Protein AF-A0A1F2SX04-F1 (afdb_monomer_lite)

Radius of gyration: 14.55 Å; chains: 1; bounding box: 41×24×42 Å

Secondary structure (DSSP, 8-state):
---HHHHHHHHHHHHHHHTT-TT-EEEEEPPPTT--EEEEEEEETTEEEEEEEEHHHHHHHHHH---HHHHHHHHHHHHHHHHHHHHHHHS---

Sequence (94 aa):
MPDASVSLLKYIEKLLLLRGRRDITCRVYPPAASLRTYSIILEGYQLREQFVLNVRQVEHFAATKDDQYVRTEV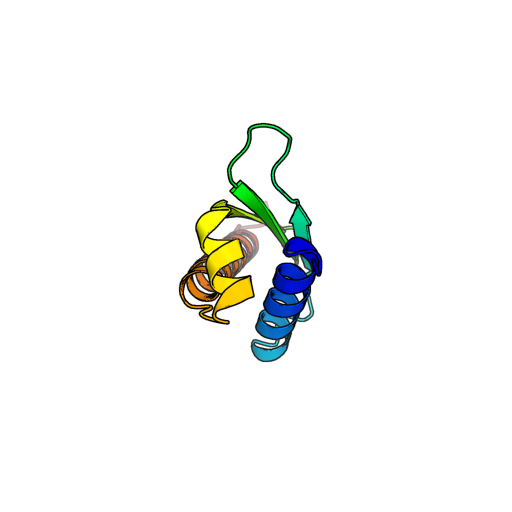RAALRNLERQLAKRKSAPRR

pLDDT: mean 89.68, std 9.44, range [44.44, 97.12]

Foldseek 3Di:
DPDLQVVLLVVLVVVCVVVVNPQKHKHWADDDVPDQWIWIWIDGPNDIFIDIDGVVRSVCCVVPVPCPVVVVVSVVRVVVVVVVVVVVVPDDDD

Structure (mmCIF, N/CA/C/O backbone):
data_AF-A0A1F2SX04-F1
#
_entry.id   AF-A0A1F2SX04-F1
#
loop_
_atom_site.group_PDB
_atom_site.id
_atom_site.type_symbol
_atom_site.label_atom_id
_atom_site.label_alt_id
_atom_site.label_comp_id
_atom_site.label_asym_id
_atom_site.label_entity_id
_atom_site.label_seq_id
_atom_site.pdbx_PDB_ins_code
_atom_site.Cartn_x
_atom_site.Cartn_y
_atom_site.Cartn_z
_atom_site.occupancy
_atom_site.B_iso_or_equiv
_atom_site.auth_seq_id
_atom_site.auth_comp_id
_atom_site.auth_asym_id
_atom_site.auth_atom_id
_atom_site.pdbx_PDB_model_num
ATOM 1 N N . MET A 1 1 ? 6.806 -10.868 -18.082 1.00 44.44 1 MET A N 1
ATOM 2 C CA . MET A 1 1 ? 7.258 -10.131 -16.883 1.00 44.44 1 MET A CA 1
ATOM 3 C C . MET A 1 1 ? 6.277 -10.427 -15.762 1.00 44.44 1 MET A C 1
ATOM 5 O O . MET A 1 1 ? 5.085 -10.340 -16.039 1.00 44.44 1 MET A O 1
ATOM 9 N N . PRO A 1 2 ? 6.716 -10.841 -14.560 1.00 52.78 2 PRO A N 1
ATOM 10 C CA . PRO A 1 2 ? 5.808 -10.942 -13.422 1.00 52.78 2 PRO A CA 1
ATOM 11 C C . PRO A 1 2 ? 5.135 -9.584 -13.203 1.00 52.78 2 PRO A C 1
ATOM 13 O O . PRO A 1 2 ? 5.795 -8.549 -13.271 1.00 52.78 2 PRO A O 1
ATOM 16 N N . ASP A 1 3 ? 3.823 -9.597 -12.998 1.00 82.56 3 ASP A N 1
ATOM 17 C CA . ASP A 1 3 ? 3.018 -8.389 -12.856 1.00 82.56 3 ASP A CA 1
ATOM 18 C C . ASP A 1 3 ? 3.513 -7.567 -11.646 1.00 82.56 3 ASP A C 1
ATOM 20 O O . ASP A 1 3 ? 3.525 -8.037 -10.498 1.00 82.56 3 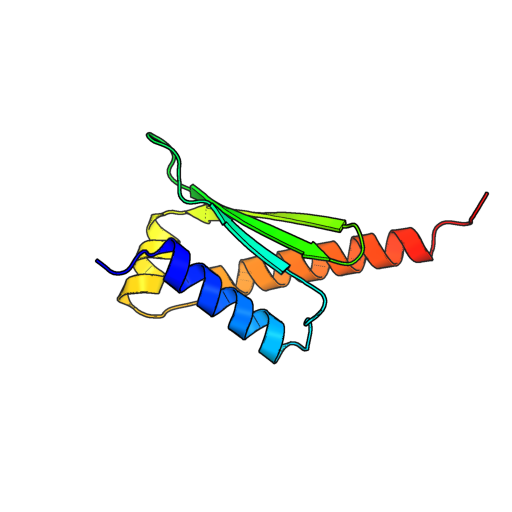ASP A O 1
ATOM 24 N N . ALA A 1 4 ? 3.988 -6.346 -11.912 1.00 85.69 4 ALA A N 1
ATOM 25 C CA . ALA A 1 4 ? 4.531 -5.453 -10.895 1.00 85.69 4 ALA A CA 1
ATOM 26 C C . ALA A 1 4 ? 3.472 -5.098 -9.839 1.00 85.69 4 ALA A C 1
ATOM 28 O O . ALA A 1 4 ? 3.814 -4.981 -8.661 1.00 85.69 4 ALA A O 1
ATOM 29 N N . SER A 1 5 ? 2.188 -5.046 -10.222 1.00 88.75 5 SER A N 1
ATOM 30 C CA . SER A 1 5 ? 1.065 -4.871 -9.290 1.00 88.75 5 SER A CA 1
ATOM 31 C C . SER A 1 5 ? 1.003 -6.004 -8.274 1.00 88.75 5 SER A C 1
ATOM 33 O O . SER A 1 5 ? 0.869 -5.756 -7.078 1.00 88.75 5 SER A O 1
ATOM 35 N N . VAL A 1 6 ? 1.144 -7.252 -8.731 1.00 91.12 6 VAL A N 1
ATOM 36 C CA . VAL A 1 6 ? 1.093 -8.441 -7.866 1.00 91.12 6 VAL A CA 1
ATOM 37 C C . VAL A 1 6 ? 2.294 -8.477 -6.925 1.00 91.12 6 VAL A C 1
ATOM 39 O O . VAL A 1 6 ? 2.153 -8.793 -5.744 1.00 91.12 6 VAL A O 1
ATOM 42 N N . SER A 1 7 ? 3.480 -8.130 -7.429 1.00 90.75 7 SER A N 1
ATOM 43 C CA . SER A 1 7 ? 4.698 -8.065 -6.613 1.00 90.75 7 SER A CA 1
ATOM 44 C C . SER A 1 7 ? 4.592 -6.989 -5.530 1.00 90.75 7 SER A C 1
ATOM 46 O O . SER A 1 7 ? 4.947 -7.236 -4.376 1.00 90.75 7 SER A O 1
ATOM 48 N N . LEU A 1 8 ? 4.060 -5.818 -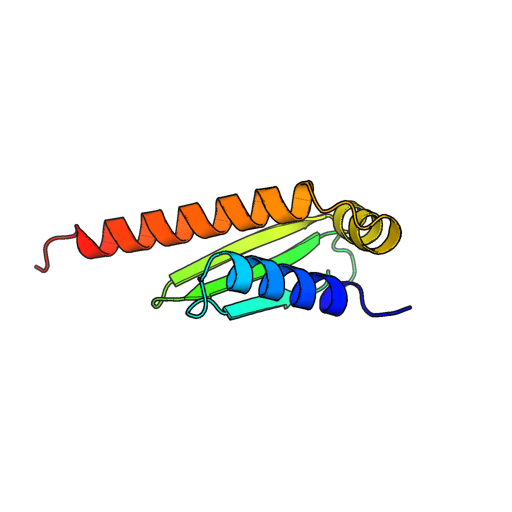5.890 1.00 93.19 8 LEU A N 1
ATOM 49 C CA . LEU A 1 8 ? 3.814 -4.715 -4.969 1.00 93.19 8 LEU A CA 1
ATOM 50 C C . LEU A 1 8 ? 2.754 -5.081 -3.922 1.00 93.19 8 LEU A C 1
ATOM 52 O O . LEU A 1 8 ? 2.981 -4.860 -2.735 1.00 93.19 8 LEU A O 1
ATOM 56 N N . LEU A 1 9 ? 1.641 -5.694 -4.335 1.00 95.12 9 LEU A N 1
ATOM 57 C CA . LEU A 1 9 ? 0.577 -6.141 -3.433 1.00 95.12 9 LEU A CA 1
ATOM 58 C C . LEU A 1 9 ? 1.118 -7.103 -2.369 1.00 95.12 9 LEU A C 1
ATOM 60 O O . LEU A 1 9 ? 1.022 -6.805 -1.180 1.00 95.12 9 LEU A O 1
ATOM 64 N N . LYS A 1 10 ? 1.773 -8.195 -2.789 1.00 94.19 10 LYS A N 1
ATOM 65 C CA . LYS A 1 10 ? 2.353 -9.196 -1.873 1.00 94.19 10 LYS A CA 1
ATOM 66 C C . LYS A 1 10 ? 3.356 -8.579 -0.902 1.00 94.19 10 LYS A C 1
ATOM 68 O O . LYS A 1 10 ? 3.444 -8.974 0.261 1.00 94.19 10 LYS A O 1
ATOM 73 N N . TYR A 1 11 ? 4.136 -7.614 -1.380 1.00 94.25 11 TYR A N 1
ATOM 74 C CA . TYR A 1 11 ? 5.098 -6.910 -0.549 1.00 94.25 11 TYR A CA 1
ATOM 75 C C . TYR A 1 11 ? 4.411 -6.042 0.518 1.00 94.25 11 TYR A C 1
ATOM 77 O O . TYR A 1 11 ? 4.784 -6.101 1.692 1.00 94.25 11 TYR A O 1
ATOM 85 N N . ILE A 1 12 ? 3.375 -5.285 0.145 1.00 95.38 12 ILE A N 1
ATOM 86 C CA . ILE A 1 12 ? 2.612 -4.464 1.092 1.00 95.38 12 ILE A CA 1
ATOM 87 C C . ILE A 1 12 ? 1.885 -5.351 2.108 1.00 95.38 12 ILE A C 1
ATOM 89 O O . ILE A 1 12 ? 1.958 -5.077 3.303 1.00 95.38 12 ILE A O 1
ATOM 93 N N . GLU A 1 13 ? 1.262 -6.448 1.679 1.00 95.44 13 GLU A N 1
ATOM 94 C CA . GLU A 1 13 ? 0.642 -7.425 2.584 1.00 95.44 13 GLU A CA 1
ATOM 95 C C . GLU A 1 13 ? 1.650 -7.971 3.603 1.00 95.44 13 GLU A C 1
ATOM 97 O O . GLU A 1 13 ? 1.377 -7.990 4.804 1.00 95.44 13 GLU A O 1
ATOM 102 N N . LYS A 1 14 ? 2.866 -8.320 3.160 1.00 94.75 14 LYS A N 1
ATOM 103 C CA . LYS A 1 14 ? 3.949 -8.736 4.062 1.00 94.75 14 LYS A CA 1
ATOM 104 C C . LYS A 1 14 ? 4.307 -7.640 5.071 1.00 94.75 14 LYS A C 1
ATOM 106 O O . LYS A 1 14 ? 4.500 -7.944 6.248 1.00 94.75 14 LYS A O 1
ATOM 111 N N . LEU A 1 15 ? 4.384 -6.375 4.651 1.00 94.12 15 LEU A N 1
ATOM 112 C CA . LEU A 1 15 ? 4.636 -5.254 5.566 1.00 94.12 15 LEU A CA 1
ATOM 113 C C . LEU A 1 15 ? 3.531 -5.089 6.615 1.00 94.12 15 LEU A C 1
ATOM 115 O O . LEU A 1 15 ? 3.839 -4.818 7.778 1.00 94.12 15 LEU A O 1
ATOM 119 N N . LEU A 1 16 ? 2.266 -5.241 6.218 1.00 94.56 16 LEU A N 1
ATOM 120 C CA . LEU A 1 16 ? 1.120 -5.168 7.127 1.00 94.56 16 LEU A CA 1
ATOM 121 C C . LEU A 1 16 ? 1.164 -6.305 8.154 1.00 94.56 16 LEU A C 1
ATOM 123 O O . LEU A 1 16 ? 1.040 -6.053 9.355 1.00 94.56 16 LEU A O 1
ATOM 127 N N . LEU A 1 17 ? 1.446 -7.531 7.700 1.00 94.06 17 LEU A N 1
ATOM 128 C CA . LEU A 1 17 ? 1.606 -8.702 8.563 1.00 94.06 17 LEU A CA 1
ATOM 129 C C . LEU A 1 17 ? 2.731 -8.516 9.586 1.00 94.06 17 LEU A C 1
ATOM 131 O O . LEU A 1 17 ? 2.513 -8.748 10.774 1.00 94.06 17 LEU A O 1
ATOM 135 N N . LEU A 1 18 ? 3.903 -8.036 9.155 1.00 92.88 18 LEU A N 1
ATOM 136 C CA . LEU A 1 18 ? 5.042 -7.763 10.043 1.00 92.88 18 LEU A CA 1
ATOM 137 C C . LEU A 1 18 ? 4.748 -6.668 11.079 1.00 92.88 18 LEU A C 1
ATOM 139 O O . LEU A 1 18 ? 5.379 -6.631 12.131 1.00 92.88 18 LEU A O 1
ATOM 143 N N . ARG A 1 19 ? 3.794 -5.775 10.798 1.00 89.75 19 ARG A N 1
ATOM 144 C CA . ARG A 1 19 ? 3.326 -4.738 11.732 1.00 89.75 19 ARG A CA 1
ATOM 145 C C . ARG A 1 19 ? 2.148 -5.179 12.601 1.00 89.75 19 ARG A C 1
ATOM 147 O O . ARG A 1 19 ? 1.639 -4.364 13.363 1.00 89.75 19 ARG A O 1
ATOM 154 N N . GLY A 1 20 ? 1.690 -6.425 12.474 1.00 91.62 20 GLY A N 1
ATOM 155 C CA . GLY A 1 20 ? 0.524 -6.931 13.199 1.00 91.62 20 GLY A CA 1
ATOM 156 C C . GLY A 1 20 ? -0.814 -6.338 12.738 1.00 91.62 20 GLY A C 1
ATOM 157 O O . GLY A 1 20 ? -1.814 -6.499 13.430 1.00 91.62 20 GLY A O 1
ATOM 158 N N . ARG A 1 21 ? -0.862 -5.671 11.578 1.00 91.75 21 ARG A N 1
ATOM 159 C CA . ARG A 1 21 ? -2.066 -5.038 11.011 1.00 91.75 21 ARG A CA 1
ATOM 160 C C . ARG A 1 21 ? -2.843 -6.020 10.129 1.00 91.75 21 ARG A C 1
ATOM 162 O O . ARG A 1 21 ? -2.920 -5.849 8.918 1.00 91.75 21 ARG A O 1
ATOM 169 N N . ARG A 1 22 ? -3.367 -7.091 10.734 1.00 91.25 22 ARG A N 1
ATOM 170 C CA . ARG A 1 22 ? -4.118 -8.160 10.029 1.00 91.25 22 ARG A CA 1
ATOM 171 C C . ARG A 1 22 ? -5.544 -7.761 9.646 1.00 91.25 22 ARG A C 1
ATOM 173 O O . ARG A 1 22 ? -6.182 -8.422 8.841 1.00 91.25 22 ARG A O 1
ATOM 180 N N . ASP A 1 23 ? -6.031 -6.701 10.263 1.00 91.44 23 ASP A N 1
ATOM 181 C CA . ASP A 1 23 ? -7.343 -6.088 10.078 1.00 91.44 23 ASP A CA 1
ATOM 182 C C . ASP A 1 23 ? -7.411 -5.144 8.863 1.00 91.44 23 ASP A C 1
ATOM 184 O O . ASP A 1 23 ? -8.494 -4.677 8.510 1.00 91.44 23 ASP A O 1
ATOM 188 N N . ILE A 1 24 ? -6.263 -4.866 8.232 1.00 94.31 24 ILE A N 1
ATOM 189 C CA . ILE A 1 24 ? -6.148 -3.982 7.074 1.00 94.31 24 ILE A CA 1
ATOM 190 C C . ILE A 1 24 ? -5.988 -4.823 5.812 1.00 94.31 24 ILE A C 1
ATOM 192 O O . ILE A 1 24 ? -5.075 -5.638 5.694 1.00 94.31 24 ILE A O 1
ATOM 196 N N . THR A 1 25 ? -6.851 -4.567 4.839 1.00 94.81 25 THR A N 1
ATOM 197 C CA . THR A 1 25 ? -6.772 -5.121 3.487 1.00 94.81 25 THR A CA 1
ATOM 198 C C . THR A 1 25 ? -6.085 -4.130 2.551 1.00 94.81 25 THR A C 1
ATOM 200 O O . THR A 1 25 ? -6.180 -2.915 2.737 1.00 94.81 25 THR A O 1
ATOM 203 N N . CYS A 1 26 ? -5.366 -4.645 1.553 1.00 96.56 26 CYS A N 1
ATOM 204 C CA . CYS A 1 26 ? -4.650 -3.844 0.564 1.00 96.56 26 CYS A CA 1
ATOM 205 C C . CYS A 1 26 ? -5.174 -4.153 -0.839 1.00 96.56 26 CYS A C 1
ATOM 207 O O . CYS A 1 26 ? -5.381 -5.314 -1.189 1.00 96.56 26 CYS A O 1
ATOM 209 N N . ARG A 1 27 ? -5.365 -3.117 -1.657 1.00 95.88 27 ARG A N 1
ATOM 210 C CA . ARG A 1 27 ? -5.703 -3.241 -3.078 1.00 95.88 27 ARG A CA 1
ATOM 211 C C . ARG A 1 27 ? -4.769 -2.361 -3.896 1.00 95.88 27 ARG A C 1
ATOM 213 O O . ARG A 1 27 ? -4.608 -1.182 -3.588 1.00 95.88 27 ARG A O 1
ATOM 220 N N . VAL A 1 28 ? -4.166 -2.933 -4.935 1.00 95.19 28 VAL A N 1
ATOM 221 C CA . VAL A 1 28 ? -3.251 -2.236 -5.847 1.00 95.19 28 VAL A CA 1
ATOM 222 C C . VAL A 1 28 ? -3.890 -2.190 -7.226 1.00 95.19 28 VAL A C 1
ATOM 224 O O . VAL A 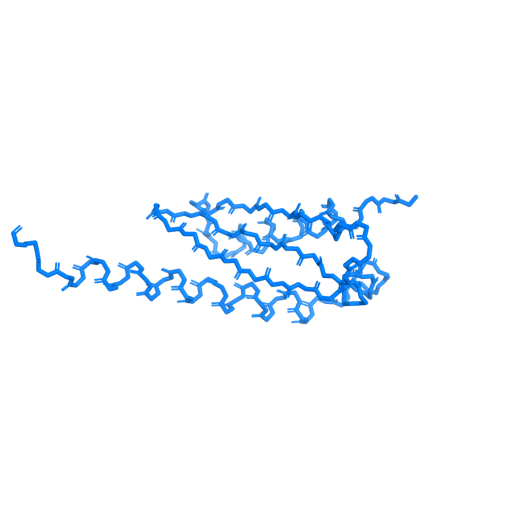1 28 ? -4.199 -3.231 -7.799 1.00 95.19 28 VAL A O 1
ATOM 227 N N . TYR A 1 29 ? -4.063 -0.985 -7.757 1.00 93.62 29 TYR A N 1
ATOM 228 C CA . TYR A 1 29 ? -4.574 -0.749 -9.099 1.00 93.62 29 TYR A CA 1
ATOM 229 C C . TYR A 1 29 ? -3.432 -0.225 -9.972 1.00 93.62 29 TYR A C 1
ATOM 231 O O . TYR A 1 29 ? -2.827 0.800 -9.625 1.00 93.62 29 TYR A O 1
ATOM 239 N N . PRO A 1 30 ? -3.108 -0.913 -11.080 1.00 91.19 30 PRO A N 1
ATOM 240 C CA . PRO A 1 30 ? -2.105 -0.435 -12.017 1.00 91.19 30 PRO A CA 1
ATOM 241 C C . PRO A 1 30 ? -2.558 0.875 -12.682 1.00 91.19 30 PRO A C 1
ATOM 243 O O . PRO A 1 30 ? -3.753 1.188 -12.693 1.00 91.19 30 PRO A O 1
ATOM 246 N N . PRO A 1 31 ? -1.619 1.657 -13.239 1.00 92.00 31 PRO A N 1
ATOM 247 C CA . PRO A 1 31 ? -1.961 2.846 -14.011 1.00 92.00 31 PRO A CA 1
ATOM 248 C C . PRO A 1 31 ? -2.896 2.493 -15.175 1.00 92.00 31 PRO A C 1
ATOM 250 O O . PRO A 1 31 ? -2.632 1.562 -15.937 1.00 92.00 31 PRO A O 1
ATOM 253 N N . ALA A 1 32 ? -3.970 3.268 -15.346 1.00 85.50 32 ALA A N 1
ATOM 254 C CA . ALA A 1 32 ? -4.767 3.227 -16.571 1.00 85.50 32 ALA A CA 1
ATOM 255 C C . ALA A 1 32 ? -3.931 3.716 -17.768 1.00 85.50 32 ALA A C 1
ATOM 257 O O . ALA A 1 32 ? -2.915 4.394 -17.588 1.00 85.50 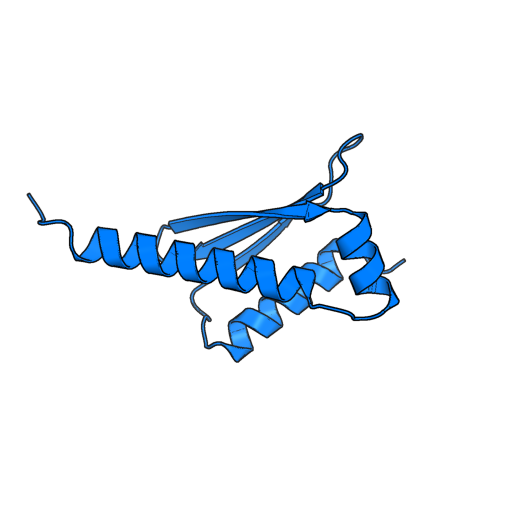32 ALA A O 1
ATOM 258 N N . ALA A 1 33 ? -4.366 3.415 -18.995 1.00 72.81 33 ALA A N 1
ATOM 259 C CA . ALA A 1 33 ? -3.705 3.911 -20.202 1.00 72.81 33 ALA A CA 1
ATOM 260 C C . ALA A 1 33 ? -3.508 5.437 -20.106 1.00 72.81 33 ALA A C 1
ATOM 262 O O . ALA A 1 33 ? -4.466 6.152 -19.825 1.00 72.81 33 ALA A O 1
ATOM 263 N N . SER A 1 34 ? -2.271 5.912 -20.318 1.00 75.69 34 SER A N 1
ATOM 264 C CA . SER A 1 34 ? -1.775 7.300 -20.152 1.00 75.69 34 SER A CA 1
ATOM 265 C C . SER A 1 34 ? -1.431 7.787 -18.731 1.00 75.69 34 SER A C 1
ATOM 267 O O . SER A 1 34 ? -0.759 8.813 -18.596 1.00 75.69 34 SER A O 1
ATOM 269 N N . LEU A 1 35 ? -1.786 7.054 -17.671 1.00 83.12 35 LEU A N 1
ATOM 270 C CA . LEU A 1 35 ? -1.388 7.405 -16.304 1.00 83.12 35 LEU A CA 1
ATOM 271 C C . LEU A 1 35 ? 0.017 6.888 -15.967 1.00 83.12 35 LEU A C 1
ATOM 273 O O . LEU A 1 35 ? 0.512 5.919 -16.538 1.00 83.12 35 LEU A O 1
ATOM 277 N N . ARG A 1 36 ? 0.674 7.553 -15.010 1.00 87.44 36 ARG A N 1
ATOM 278 C CA . ARG A 1 36 ? 2.038 7.220 -14.552 1.00 87.44 36 ARG A CA 1
ATOM 279 C C . ARG A 1 36 ? 2.096 6.791 -13.090 1.00 87.44 36 ARG A C 1
ATOM 281 O O . ARG A 1 36 ? 3.169 6.818 -12.486 1.00 87.44 36 ARG A O 1
ATOM 288 N N . THR A 1 37 ? 0.961 6.427 -12.504 1.00 93.06 37 THR A N 1
ATOM 289 C CA . THR A 1 37 ? 0.862 6.119 -11.077 1.00 93.06 37 THR A CA 1
ATOM 290 C C . THR A 1 37 ? 0.043 4.863 -10.811 1.00 93.06 37 THR A C 1
ATOM 292 O O . THR A 1 37 ? -1.018 4.657 -11.392 1.00 93.06 37 THR A O 1
ATOM 295 N N . TYR A 1 38 ? 0.539 4.044 -9.890 1.00 94.38 38 TYR A N 1
ATOM 296 C CA . TYR A 1 38 ? -0.222 2.995 -9.227 1.00 94.38 38 TYR A CA 1
ATOM 297 C C . TYR A 1 38 ? -1.066 3.631 -8.128 1.00 94.38 38 TYR A C 1
ATOM 299 O O . TYR A 1 38 ? -0.558 4.448 -7.357 1.00 94.38 38 TYR A O 1
ATOM 307 N N . SER A 1 39 ? -2.334 3.242 -8.040 1.00 95.06 39 SER A N 1
ATOM 308 C CA . SER A 1 39 ? -3.211 3.624 -6.935 1.00 95.06 39 SER A CA 1
ATOM 309 C C . SER A 1 39 ? -3.250 2.486 -5.928 1.00 95.06 39 SER A C 1
ATOM 311 O O . SER A 1 39 ? -3.604 1.359 -6.277 1.00 95.06 39 SER A O 1
ATOM 313 N N . ILE A 1 40 ? -2.872 2.764 -4.685 1.00 96.38 40 ILE A N 1
ATOM 314 C CA . ILE A 1 40 ? -2.900 1.787 -3.600 1.00 96.38 40 ILE A CA 1
ATOM 315 C C . ILE A 1 40 ? -3.922 2.230 -2.567 1.00 96.38 40 ILE A C 1
ATOM 317 O O . ILE A 1 40 ? -3.946 3.385 -2.143 1.00 96.38 40 ILE A O 1
ATOM 321 N N . ILE A 1 41 ? -4.766 1.291 -2.162 1.00 97.12 41 ILE A N 1
ATOM 322 C CA . ILE A 1 41 ? -5.827 1.507 -1.192 1.00 97.12 41 ILE A CA 1
ATOM 323 C C . ILE A 1 41 ? -5.604 0.569 -0.008 1.00 97.12 41 ILE A C 1
ATOM 325 O O . ILE A 1 41 ? -5.504 -0.644 -0.190 1.00 97.12 41 ILE A O 1
ATOM 329 N N . LEU A 1 42 ? -5.561 1.142 1.194 1.00 96.88 42 LEU A N 1
ATOM 330 C CA . LEU A 1 42 ? -5.590 0.425 2.464 1.00 96.88 42 LEU A CA 1
ATOM 331 C C . LEU A 1 42 ? -6.951 0.625 3.127 1.00 96.88 42 LEU A C 1
ATOM 333 O O . LEU A 1 42 ? -7.411 1.756 3.294 1.00 96.88 42 LEU A O 1
ATOM 337 N N . GLU A 1 43 ? -7.584 -0.470 3.527 1.00 95.56 43 GLU A N 1
ATOM 338 C CA . GLU A 1 43 ? -8.927 -0.464 4.104 1.00 95.56 43 GLU A CA 1
ATOM 339 C C . GLU A 1 43 ? -8.986 -1.296 5.377 1.00 95.56 43 GLU A C 1
ATOM 341 O O . GLU A 1 43 ? -8.608 -2.464 5.382 1.00 95.56 43 GLU A O 1
ATOM 346 N N . GLY A 1 44 ? -9.506 -0.699 6.446 1.00 92.25 44 GLY A N 1
ATOM 347 C CA . GLY A 1 44 ? -9.695 -1.342 7.744 1.00 92.25 44 GLY A CA 1
ATOM 348 C C . GLY A 1 44 ? -10.554 -0.461 8.646 1.00 92.25 44 GLY A C 1
ATOM 349 O O . GLY A 1 44 ? -10.632 0.747 8.442 1.00 92.25 44 GLY A O 1
ATOM 350 N N . TYR A 1 45 ? -11.242 -1.040 9.631 1.00 86.94 45 TYR A N 1
ATOM 351 C CA . TYR A 1 45 ? -12.068 -0.292 10.598 1.00 86.94 45 TYR A CA 1
ATOM 352 C C . TYR A 1 45 ? -13.094 0.689 9.982 1.00 86.94 45 TYR A C 1
ATOM 354 O O . TYR A 1 45 ? -13.316 1.775 10.521 1.00 86.94 45 TYR A O 1
ATOM 362 N N . GLN A 1 46 ? -13.716 0.332 8.849 1.00 88.44 46 GLN A N 1
ATOM 363 C CA . GLN A 1 46 ? -14.621 1.221 8.089 1.00 88.44 46 GLN A CA 1
ATOM 364 C C . GLN A 1 46 ? -13.961 2.548 7.660 1.00 88.44 46 GLN A C 1
ATOM 366 O O . GLN A 1 46 ? -14.626 3.584 7.531 1.00 88.44 46 GLN A O 1
ATOM 371 N N . LEU A 1 47 ? -12.641 2.533 7.505 1.00 93.31 47 LEU A N 1
ATOM 372 C CA . LEU A 1 47 ? -11.820 3.623 7.009 1.00 93.31 47 LEU A CA 1
ATOM 373 C C . LEU A 1 47 ? -11.105 3.156 5.747 1.00 93.31 47 LEU A C 1
ATOM 375 O O . LEU A 1 47 ? -10.795 1.974 5.581 1.00 93.31 47 LEU A O 1
ATOM 379 N N . ARG A 1 48 ? -10.850 4.115 4.865 1.00 94.56 48 ARG A N 1
ATOM 380 C CA . ARG A 1 48 ? -10.142 3.912 3.611 1.00 94.56 48 ARG A CA 1
ATOM 381 C C . ARG A 1 48 ? -9.098 5.003 3.483 1.00 94.56 48 ARG A C 1
ATOM 383 O O . ARG A 1 48 ? -9.435 6.179 3.568 1.00 94.56 48 ARG A O 1
ATOM 390 N N . GLU A 1 49 ? -7.866 4.598 3.224 1.00 96.00 49 GLU A N 1
ATOM 391 C CA . GLU A 1 49 ? -6.767 5.495 2.901 1.00 96.00 49 GLU A CA 1
ATOM 392 C C . GLU A 1 49 ? -6.213 5.118 1.532 1.00 96.00 49 GLU A C 1
ATOM 394 O O . GLU A 1 49 ? -5.974 3.944 1.246 1.00 96.00 49 GLU A O 1
ATOM 399 N N . GLN A 1 50 ? -6.024 6.116 0.676 1.00 96.06 50 GLN A N 1
ATOM 400 C CA . GLN A 1 50 ? -5.488 5.932 -0.663 1.00 96.06 50 GLN A CA 1
ATOM 401 C C . GLN A 1 50 ? -4.215 6.752 -0.820 1.00 96.06 50 GLN A C 1
ATOM 403 O O . GLN A 1 50 ? -4.180 7.928 -0.466 1.00 96.06 50 GLN A O 1
ATOM 408 N N . PHE A 1 51 ? -3.196 6.138 -1.406 1.00 95.50 51 PHE A N 1
ATOM 409 C CA . PHE A 1 51 ? -1.965 6.808 -1.803 1.00 95.50 51 PHE A CA 1
ATOM 410 C C . PHE A 1 51 ? -1.535 6.331 -3.189 1.00 95.50 51 PHE A C 1
ATOM 412 O O . PHE A 1 51 ? -2.068 5.357 -3.727 1.00 95.50 51 PHE A O 1
ATOM 419 N N . VAL A 1 52 ? -0.593 7.048 -3.795 1.00 95.06 52 VAL A N 1
ATOM 420 C CA . VAL A 1 52 ? -0.122 6.760 -5.150 1.00 95.06 52 VAL A CA 1
ATOM 421 C C . VAL A 1 52 ? 1.381 6.539 -5.165 1.00 95.06 52 VAL A C 1
ATOM 423 O O . VAL A 1 52 ? 2.120 7.203 -4.445 1.00 95.06 52 VAL A O 1
ATOM 426 N N . LEU A 1 53 ? 1.835 5.625 -6.017 1.00 94.31 53 LEU A N 1
ATOM 427 C CA . LEU A 1 53 ? 3.254 5.426 -6.308 1.00 94.31 53 LEU A CA 1
ATOM 428 C C . LEU A 1 53 ? 3.504 5.651 -7.791 1.00 94.31 53 LEU A C 1
ATOM 430 O O . LEU A 1 53 ? 2.732 5.195 -8.631 1.00 94.31 53 LEU A O 1
ATOM 434 N N . ASN A 1 54 ? 4.588 6.341 -8.132 1.00 93.69 54 ASN A N 1
ATOM 435 C CA . ASN A 1 54 ? 4.971 6.523 -9.526 1.00 93.69 54 ASN A CA 1
ATOM 436 C C . ASN A 1 54 ? 5.390 5.178 -10.137 1.00 93.69 54 ASN A C 1
ATOM 438 O O . ASN A 1 54 ? 6.066 4.383 -9.485 1.00 93.69 54 ASN A O 1
ATOM 442 N N . VAL A 1 55 ? 5.057 4.952 -11.407 1.00 92.31 55 VAL A N 1
ATOM 443 C CA . VAL A 1 55 ? 5.486 3.768 -12.166 1.00 92.31 55 VAL A CA 1
ATOM 444 C C . VAL A 1 55 ? 6.992 3.546 -12.050 1.00 92.31 55 VAL A C 1
ATOM 446 O O . VAL A 1 55 ? 7.403 2.434 -11.746 1.00 92.31 55 VAL A O 1
ATOM 449 N N . ARG A 1 56 ? 7.806 4.606 -12.142 1.00 91.62 56 ARG A N 1
ATOM 450 C CA . ARG A 1 56 ? 9.268 4.504 -11.995 1.00 91.62 56 ARG A CA 1
ATOM 451 C C . ARG A 1 56 ? 9.696 3.971 -10.630 1.00 91.62 56 ARG A C 1
ATOM 453 O O . ARG A 1 56 ? 10.665 3.231 -10.547 1.00 91.62 56 ARG A O 1
ATOM 460 N N . GLN A 1 57 ? 8.988 4.338 -9.561 1.00 92.31 57 GLN A N 1
ATOM 461 C CA . GLN A 1 57 ? 9.285 3.847 -8.210 1.00 92.31 57 GLN A CA 1
ATOM 462 C C . GLN A 1 57 ? 8.921 2.367 -8.077 1.00 92.31 57 GLN A C 1
ATOM 464 O O . GLN A 1 57 ? 9.663 1.607 -7.463 1.00 92.31 57 GLN A O 1
ATOM 469 N N . VAL A 1 58 ? 7.801 1.953 -8.675 1.00 91.56 58 VAL A N 1
ATOM 470 C CA . VAL A 1 58 ? 7.349 0.555 -8.659 1.00 91.56 58 VAL A CA 1
ATOM 471 C C . VAL A 1 58 ? 8.247 -0.330 -9.526 1.00 91.56 58 VAL A C 1
ATOM 473 O O . VAL A 1 58 ? 8.604 -1.426 -9.107 1.00 91.56 58 VAL A O 1
ATOM 476 N N . GLU A 1 59 ? 8.663 0.150 -10.696 1.00 89.62 59 GLU A N 1
ATOM 477 C CA . GLU A 1 59 ? 9.622 -0.531 -11.571 1.00 89.62 59 GLU A CA 1
ATOM 478 C C . GLU A 1 59 ? 11.000 -0.637 -10.917 1.00 89.62 59 GLU A C 1
ATOM 480 O O . GLU A 1 59 ? 11.599 -1.712 -10.929 1.00 89.62 59 GLU A O 1
ATOM 485 N N . HIS A 1 60 ? 11.474 0.444 -10.287 1.00 91.06 60 HIS A N 1
ATOM 486 C CA . HIS A 1 60 ? 12.720 0.426 -9.529 1.00 91.06 60 HIS A CA 1
ATOM 487 C C . HIS A 1 60 ? 12.656 -0.611 -8.405 1.00 91.06 60 HIS A C 1
ATOM 489 O O . HIS A 1 60 ? 13.499 -1.500 -8.360 1.00 91.06 60 HIS A O 1
ATOM 495 N N . PHE A 1 61 ? 11.602 -0.587 -7.583 1.00 91.56 61 PHE A N 1
ATOM 496 C CA . PHE A 1 61 ? 11.360 -1.605 -6.559 1.00 91.56 61 PHE A CA 1
ATOM 497 C C . PHE A 1 61 ? 11.330 -3.026 -7.143 1.00 91.56 61 PHE A C 1
ATOM 499 O O . PHE A 1 61 ? 11.929 -3.949 -6.589 1.00 91.56 61 PHE A O 1
ATOM 506 N N . ALA A 1 62 ? 10.648 -3.232 -8.272 1.00 88.88 62 ALA A N 1
ATOM 507 C CA . ALA A 1 62 ? 10.551 -4.545 -8.895 1.00 88.88 62 ALA A CA 1
ATOM 508 C C . ALA A 1 62 ? 11.931 -5.079 -9.315 1.00 88.88 62 ALA A C 1
ATOM 510 O O . ALA A 1 62 ? 12.200 -6.269 -9.095 1.00 88.88 62 ALA A O 1
ATOM 511 N N . ALA A 1 63 ? 12.787 -4.202 -9.853 1.00 89.38 63 ALA A N 1
ATOM 512 C CA . ALA A 1 63 ? 14.123 -4.515 -10.347 1.00 89.38 63 ALA A CA 1
ATOM 513 C C . ALA A 1 63 ? 15.172 -4.670 -9.233 1.00 89.38 63 ALA A C 1
ATOM 515 O O . ALA A 1 63 ? 15.916 -5.646 -9.234 1.00 89.38 63 ALA A O 1
ATOM 516 N N . THR A 1 64 ? 15.232 -3.737 -8.280 1.00 90.00 64 THR A N 1
ATOM 517 C CA . THR A 1 64 ? 16.316 -3.655 -7.280 1.00 90.00 64 THR A CA 1
ATOM 518 C C . THR A 1 64 ? 15.935 -4.216 -5.916 1.00 90.00 64 THR A C 1
ATOM 520 O O . THR A 1 64 ? 16.809 -4.449 -5.087 1.00 90.00 64 THR A O 1
ATOM 523 N N . LYS A 1 65 ? 14.636 -4.433 -5.671 1.00 87.25 65 LYS A N 1
ATOM 524 C CA . LYS A 1 65 ? 14.064 -4.689 -4.338 1.00 87.25 65 LYS A CA 1
ATOM 525 C C . LYS A 1 65 ? 14.288 -3.553 -3.336 1.00 87.25 65 LYS A C 1
ATOM 527 O O . LYS A 1 65 ? 13.996 -3.748 -2.158 1.00 87.25 65 LYS A O 1
ATOM 532 N N . ASP A 1 66 ? 14.727 -2.375 -3.786 1.00 91.19 66 ASP A N 1
ATOM 533 C CA . ASP A 1 66 ? 14.733 -1.175 -2.954 1.00 91.19 66 ASP A CA 1
ATOM 534 C C . ASP A 1 66 ? 13.290 -0.741 -2.684 1.00 91.19 66 ASP A C 1
ATOM 536 O O . ASP A 1 66 ? 12.519 -0.398 -3.584 1.00 91.19 66 ASP A O 1
ATOM 540 N N . ASP A 1 67 ? 12.921 -0.806 -1.413 1.00 89.88 67 ASP A N 1
ATOM 541 C CA . ASP A 1 67 ? 11.571 -0.618 -0.925 1.00 89.88 67 ASP A CA 1
ATOM 542 C C . ASP A 1 67 ? 11.386 0.683 -0.134 1.00 89.88 67 ASP A C 1
ATOM 544 O O . ASP A 1 67 ? 10.315 0.900 0.445 1.00 89.88 67 ASP A O 1
ATOM 548 N N . GLN A 1 68 ? 12.390 1.571 -0.113 1.00 92.69 68 GLN A N 1
ATOM 549 C CA . GLN A 1 68 ? 12.383 2.775 0.721 1.00 92.69 68 GLN A CA 1
ATOM 550 C C . GLN A 1 68 ? 11.138 3.644 0.480 1.00 92.69 68 GLN A C 1
ATOM 552 O O . GLN A 1 68 ? 10.469 4.051 1.439 1.00 92.69 68 GLN A O 1
ATOM 557 N N . TYR A 1 69 ? 10.789 3.892 -0.785 1.00 90.50 69 TYR A N 1
ATOM 558 C CA . TYR A 1 69 ? 9.607 4.679 -1.153 1.00 90.50 69 TYR A CA 1
ATOM 559 C C . TYR A 1 69 ? 8.309 3.976 -0.755 1.00 90.50 69 TYR A C 1
ATOM 561 O O . TYR A 1 69 ? 7.469 4.564 -0.074 1.00 90.50 69 TYR A O 1
ATOM 569 N N . VAL A 1 70 ? 8.178 2.689 -1.094 1.00 93.31 70 VAL A N 1
ATOM 570 C CA . VAL A 1 70 ? 6.986 1.887 -0.780 1.00 93.31 70 VAL A CA 1
ATOM 571 C C . VAL A 1 70 ? 6.737 1.861 0.730 1.00 93.31 70 VAL A C 1
ATOM 573 O O . VAL A 1 70 ? 5.626 2.116 1.192 1.00 93.31 70 VAL A O 1
ATOM 576 N N . ARG A 1 71 ? 7.781 1.619 1.531 1.00 94.44 71 ARG A N 1
ATOM 577 C CA . ARG A 1 71 ? 7.690 1.595 2.999 1.00 94.44 71 ARG A CA 1
ATOM 578 C C . ARG A 1 71 ? 7.304 2.941 3.582 1.00 94.44 71 ARG A C 1
ATOM 580 O O . ARG A 1 71 ? 6.578 2.973 4.577 1.00 94.44 71 ARG A O 1
ATOM 587 N N . THR A 1 72 ? 7.824 4.028 3.023 1.00 95.31 72 THR A N 1
ATOM 588 C CA . THR A 1 72 ? 7.544 5.382 3.509 1.00 95.31 72 THR A CA 1
ATOM 589 C C . THR A 1 72 ? 6.072 5.725 3.317 1.00 95.31 72 THR A C 1
ATOM 591 O O . THR A 1 72 ? 5.414 6.103 4.290 1.00 95.31 72 THR A O 1
ATOM 594 N N . GLU A 1 73 ? 5.535 5.475 2.124 1.00 95.81 73 GLU A N 1
ATOM 595 C CA . GLU A 1 73 ? 4.125 5.723 1.811 1.00 95.81 73 GLU A CA 1
ATOM 596 C C . GLU A 1 73 ? 3.186 4.823 2.621 1.00 95.81 73 GLU A C 1
ATOM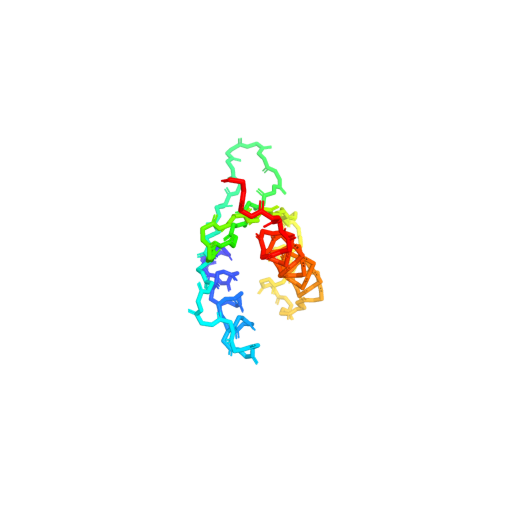 598 O O . GLU A 1 73 ? 2.262 5.313 3.270 1.00 95.81 73 GLU A O 1
ATOM 603 N N . VAL A 1 74 ? 3.478 3.519 2.719 1.00 95.31 74 VAL A N 1
ATOM 604 C CA . VAL A 1 74 ? 2.678 2.592 3.542 1.00 95.31 74 VAL A CA 1
ATOM 605 C C . VAL A 1 74 ? 2.660 3.031 5.011 1.00 95.31 74 VAL A C 1
ATOM 607 O O . VAL A 1 74 ? 1.614 3.008 5.659 1.00 95.31 74 VAL A O 1
ATOM 610 N N . ARG A 1 75 ? 3.795 3.481 5.565 1.00 94.75 75 ARG A N 1
ATOM 611 C CA . ARG A 1 75 ? 3.852 4.011 6.941 1.00 94.75 75 ARG A CA 1
ATOM 612 C C . ARG A 1 75 ? 3.036 5.291 7.104 1.00 94.75 75 ARG A C 1
ATOM 614 O O . ARG A 1 75 ? 2.440 5.489 8.161 1.00 94.75 75 ARG A O 1
ATOM 621 N N . ALA A 1 76 ? 3.053 6.184 6.118 1.00 95.88 76 ALA A N 1
ATOM 622 C CA . ALA A 1 76 ? 2.250 7.401 6.148 1.00 95.88 76 ALA A CA 1
ATOM 623 C C . ALA A 1 76 ? 0.752 7.066 6.127 1.00 95.88 76 ALA A C 1
ATOM 625 O O . ALA A 1 76 ? 0.028 7.507 7.019 1.00 95.88 76 ALA A O 1
ATOM 626 N N . ALA A 1 77 ? 0.332 6.195 5.209 1.00 95.44 77 ALA A N 1
ATOM 627 C CA . ALA A 1 77 ? -1.052 5.757 5.077 1.00 95.44 77 ALA A CA 1
ATOM 628 C C . ALA A 1 77 ? -1.577 5.079 6.357 1.00 95.44 77 ALA A C 1
ATOM 630 O O . ALA A 1 77 ? -2.654 5.412 6.849 1.00 95.44 77 ALA A O 1
ATOM 631 N N . LEU A 1 78 ? -0.781 4.198 6.977 1.00 94.38 78 LEU A N 1
ATOM 632 C CA . LEU A 1 78 ? -1.138 3.576 8.258 1.00 94.38 78 LEU A CA 1
ATOM 633 C C . LEU A 1 78 ? -1.326 4.601 9.382 1.00 94.38 78 LEU A C 1
ATOM 635 O O . LEU A 1 78 ? -2.305 4.532 10.122 1.00 94.38 78 LEU A O 1
ATOM 639 N N . ARG A 1 79 ? -0.425 5.585 9.495 1.00 94.31 79 ARG A N 1
ATOM 640 C CA . ARG A 1 79 ? -0.559 6.657 10.496 1.00 94.31 79 ARG A CA 1
ATOM 641 C C . ARG A 1 79 ? -1.807 7.504 10.259 1.00 94.31 79 ARG A C 1
ATOM 643 O O . ARG A 1 79 ? -2.434 7.939 11.223 1.00 94.31 79 ARG A O 1
ATOM 650 N N . ASN A 1 80 ? -2.178 7.742 9.004 1.00 94.81 80 ASN A N 1
ATOM 651 C CA . ASN A 1 80 ? -3.402 8.465 8.672 1.00 94.81 80 ASN A CA 1
ATOM 652 C C . ASN A 1 80 ? -4.648 7.674 9.082 1.00 94.81 80 ASN A C 1
ATOM 654 O O . ASN A 1 80 ? -5.518 8.243 9.744 1.00 94.81 80 ASN A O 1
ATOM 658 N N . LEU A 1 81 ? -4.697 6.368 8.798 1.00 92.00 81 LEU A N 1
ATOM 659 C CA . LEU A 1 81 ? -5.772 5.484 9.265 1.00 92.00 81 LEU A CA 1
ATOM 660 C C . LEU A 1 81 ? -5.891 5.490 10.794 1.00 92.00 81 LEU A C 1
ATOM 662 O O . LEU A 1 81 ? -6.983 5.663 11.331 1.00 92.00 81 LEU A O 1
ATOM 666 N N . GLU A 1 82 ? -4.772 5.372 11.508 1.00 91.06 82 GLU A N 1
ATOM 667 C CA . GLU A 1 82 ? -4.743 5.412 12.975 1.00 91.06 82 GLU A CA 1
ATOM 668 C C . GLU A 1 82 ? -5.255 6.751 13.524 1.00 91.06 82 GLU A C 1
ATOM 670 O O . GLU A 1 82 ? -6.056 6.776 14.460 1.00 91.06 82 GLU A O 1
ATOM 675 N N . ARG A 1 83 ? -4.853 7.873 12.913 1.00 92.69 83 ARG A N 1
ATOM 676 C CA . ARG A 1 83 ? -5.349 9.210 13.275 1.00 92.69 83 ARG A CA 1
ATOM 677 C C . ARG A 1 83 ? -6.849 9.342 13.037 1.00 92.69 83 ARG A C 1
ATOM 679 O O . ARG A 1 83 ? -7.546 9.899 13.882 1.00 92.69 83 ARG A O 1
ATOM 686 N N . GLN A 1 84 ? -7.356 8.850 11.908 1.00 91.56 84 GLN A N 1
ATOM 687 C CA . GLN A 1 84 ? -8.789 8.870 11.601 1.00 91.56 84 GLN A CA 1
ATOM 688 C C . GLN A 1 84 ? -9.582 8.005 12.592 1.00 91.56 84 GLN A C 1
ATOM 690 O O . GLN A 1 84 ? -10.626 8.433 13.088 1.00 91.56 84 GLN A O 1
ATOM 695 N N . LEU A 1 85 ? -9.058 6.830 12.951 1.00 89.88 85 LEU A N 1
ATOM 696 C CA . LEU A 1 85 ? -9.662 5.950 13.948 1.00 89.88 85 LEU A CA 1
ATOM 697 C C . LEU A 1 85 ? -9.699 6.603 15.335 1.00 89.88 85 LEU A C 1
ATOM 699 O O . LEU A 1 85 ? -10.732 6.567 16.001 1.00 89.88 85 LEU A O 1
ATOM 703 N N . ALA A 1 86 ? -8.598 7.229 15.758 1.00 89.75 86 ALA A N 1
ATOM 704 C CA . ALA A 1 86 ? -8.531 7.953 17.025 1.00 89.75 86 ALA A CA 1
ATOM 705 C C . ALA A 1 86 ? -9.558 9.094 17.073 1.00 89.75 86 ALA A C 1
ATOM 707 O O . ALA A 1 86 ? -10.311 9.185 18.039 1.00 89.75 86 ALA A O 1
ATOM 708 N N . LYS A 1 87 ? -9.667 9.885 15.993 1.00 89.31 87 LYS A N 1
ATOM 709 C CA . LYS A 1 87 ? -10.668 10.959 15.865 1.00 89.31 87 LYS A CA 1
ATOM 710 C C . LYS A 1 87 ? -12.105 10.447 15.995 1.00 89.31 87 LYS A C 1
ATOM 712 O O . LYS A 1 87 ? -12.917 11.089 16.653 1.00 89.31 87 LYS A O 1
ATOM 717 N N . ARG A 1 88 ? -12.425 9.289 15.399 1.00 86.81 88 ARG A N 1
ATOM 718 C CA . ARG A 1 88 ? -13.754 8.663 15.535 1.00 86.81 88 ARG A CA 1
ATOM 719 C C . ARG A 1 88 ? -14.041 8.200 16.963 1.00 86.81 88 ARG A C 1
ATOM 721 O O . ARG A 1 88 ? -15.174 8.317 17.409 1.00 86.81 88 ARG A O 1
ATOM 728 N N . LYS A 1 89 ? -13.034 7.692 17.680 1.00 83.88 89 LYS A N 1
ATOM 729 C CA . LYS A 1 89 ? -13.183 7.256 19.079 1.00 83.88 89 LYS A CA 1
ATOM 730 C C . LYS A 1 89 ? -13.333 8.423 20.055 1.00 83.88 89 LYS A C 1
ATOM 732 O O . LYS A 1 89 ? -14.031 8.277 21.050 1.00 83.88 89 LYS A O 1
ATOM 737 N N . SER A 1 90 ? -12.683 9.553 19.783 1.00 81.50 90 SER A N 1
ATOM 738 C CA . SER A 1 90 ? -12.753 10.752 20.626 1.00 81.50 90 SER A CA 1
ATOM 739 C C . SER A 1 90 ? -13.969 11.636 20.344 1.00 81.50 90 SER A C 1
ATOM 741 O O . SER A 1 90 ? -14.207 12.584 21.086 1.00 81.50 90 SER A O 1
ATOM 743 N N . ALA A 1 91 ? -14.714 11.384 19.263 1.00 75.12 91 ALA A N 1
ATOM 744 C CA . ALA A 1 91 ? -15.920 12.140 18.961 1.00 75.12 91 ALA A CA 1
ATOM 745 C C . ALA A 1 91 ? -17.023 11.775 19.976 1.00 75.12 91 ALA A C 1
ATOM 747 O O . ALA A 1 91 ? -17.363 10.593 20.091 1.00 75.12 91 ALA A O 1
ATOM 748 N N . PRO A 1 92 ? -17.591 12.746 20.717 1.00 67.19 92 PRO A N 1
ATOM 749 C CA . PRO A 1 92 ? -18.704 12.468 21.613 1.00 67.19 92 PRO A CA 1
ATOM 750 C C . PRO A 1 92 ? -19.880 11.944 20.786 1.00 67.19 92 PRO A C 1
ATOM 752 O O . PRO A 1 92 ? -20.297 12.584 19.818 1.00 67.19 92 PRO A O 1
ATOM 755 N N . ARG A 1 93 ? -20.393 10.762 21.151 1.00 60.91 93 ARG A N 1
ATOM 756 C CA . ARG A 1 93 ? -21.662 10.250 20.622 1.00 60.91 93 ARG A CA 1
ATOM 757 C C . ARG A 1 93 ? -22.747 11.238 21.058 1.00 60.91 93 ARG A C 1
ATOM 759 O O . ARG A 1 93 ? -23.060 11.291 22.243 1.00 60.91 93 ARG A O 1
ATOM 766 N N . ARG A 1 94 ? -23.203 12.078 20.129 1.00 52.22 94 ARG A N 1
ATOM 767 C CA . ARG A 1 94 ? -24.424 12.870 20.297 1.00 52.22 94 ARG A CA 1
ATOM 768 C C . ARG A 1 94 ? -25.638 11.966 20.173 1.00 52.22 94 ARG A C 1
ATOM 770 O O . ARG A 1 94 ? -25.560 11.022 19.354 1.00 52.22 94 ARG A O 1
#